Protein AF-F2SAA9-F1 (afdb_monomer_lite)

Radius of gyration: 12.04 Å; chains: 1; bounding box: 26×34×26 Å

Organism: Trichophyton tonsurans (strain CBS 112818) (NCBI:txid647933)

Foldseek 3Di:
DVLQVLLVQQQVPQVSLVVCVVVVVLLVLLCQLPPPPDLVSNLSSLSSLLRSLQQHPVSVVSNVVNDPCVLQPVDDPDDSPPNVSSVSSSVVSNVD

Structure (mmCIF, N/CA/C/O backbone):
data_AF-F2SAA9-F1
#
_entry.id   AF-F2SAA9-F1
#
loop_
_atom_site.group_PDB
_atom_site.id
_atom_site.type_symbol
_atom_site.label_atom_id
_atom_site.label_alt_id
_atom_site.label_comp_id
_atom_site.label_asym_id
_atom_site.label_entity_id
_atom_site.label_seq_id
_atom_site.pdbx_PDB_ins_code
_atom_site.Cartn_x
_atom_site.Cartn_y
_atom_site.Cartn_z
_atom_site.occupancy
_atom_site.B_iso_or_equiv
_atom_site.auth_seq_id
_atom_site.auth_comp_id
_atom_site.auth_asym_id
_atom_site.auth_atom_id
_atom_site.pdbx_PDB_model_num
ATOM 1 N N . MET A 1 1 ? -3.646 14.392 3.367 1.00 50.69 1 MET A N 1
ATOM 2 C CA . MET A 1 1 ? -3.534 14.828 1.948 1.00 50.69 1 MET A CA 1
ATOM 3 C C . MET A 1 1 ? -2.268 14.319 1.244 1.00 50.69 1 MET A C 1
ATOM 5 O O . MET A 1 1 ? -2.337 14.121 0.040 1.00 50.69 1 MET A O 1
ATOM 9 N N . ALA A 1 2 ? -1.165 14.021 1.946 1.00 56.69 2 ALA A N 1
ATOM 10 C CA . ALA A 1 2 ? 0.076 13.514 1.336 1.00 56.69 2 ALA A CA 1
ATOM 11 C C . ALA A 1 2 ? -0.035 12.114 0.683 1.00 56.69 2 ALA A C 1
ATOM 13 O O . ALA A 1 2 ? 0.504 11.906 -0.399 1.00 56.69 2 ALA A O 1
ATOM 14 N N . ALA A 1 3 ? -0.798 11.185 1.276 1.00 54.41 3 ALA A N 1
ATOM 15 C CA . ALA A 1 3 ? -0.951 9.818 0.752 1.00 54.41 3 ALA A CA 1
ATOM 16 C C . ALA A 1 3 ? -1.530 9.760 -0.677 1.00 54.41 3 ALA A C 1
ATOM 18 O O . ALA A 1 3 ? -1.154 8.905 -1.471 1.00 54.41 3 ALA A O 1
ATOM 19 N N . TRP A 1 4 ? -2.408 10.703 -1.035 1.00 51.88 4 TRP A N 1
ATOM 20 C CA . TRP A 1 4 ? -2.986 10.759 -2.380 1.00 51.88 4 TRP A CA 1
ATOM 21 C C . TRP A 1 4 ? -1.973 11.236 -3.428 1.00 51.88 4 TRP A C 1
ATOM 23 O O . TRP A 1 4 ? -1.914 10.662 -4.510 1.00 51.88 4 TRP A O 1
ATOM 33 N N . GLY A 1 5 ? -1.133 12.219 -3.076 1.00 56.84 5 GLY A N 1
ATOM 34 C CA . GLY A 1 5 ? -0.086 12.733 -3.962 1.00 56.84 5 GLY A CA 1
ATOM 35 C C . GLY A 1 5 ? 0.960 11.674 -4.310 1.00 56.84 5 GLY A C 1
ATOM 36 O O . GLY A 1 5 ? 1.357 11.571 -5.469 1.00 56.84 5 GLY A O 1
ATOM 37 N N . VAL A 1 6 ? 1.332 10.836 -3.335 1.00 58.69 6 VAL A N 1
ATOM 38 C CA . VAL A 1 6 ? 2.205 9.677 -3.570 1.00 58.69 6 VAL A CA 1
ATOM 39 C C . VAL A 1 6 ? 1.536 8.713 -4.544 1.00 58.69 6 VAL A C 1
ATOM 41 O O . VAL A 1 6 ? 2.120 8.432 -5.582 1.00 58.69 6 VAL A O 1
ATOM 44 N N . GLY A 1 7 ? 0.289 8.298 -4.281 1.00 57.72 7 GLY A N 1
ATOM 45 C CA . GLY A 1 7 ? -0.451 7.373 -5.149 1.00 57.72 7 GLY A CA 1
ATOM 46 C C . GLY A 1 7 ? -0.540 7.828 -6.612 1.00 57.72 7 GLY A C 1
ATOM 47 O O . GLY A 1 7 ? -0.363 7.015 -7.512 1.00 57.72 7 GLY A O 1
ATOM 48 N N . THR A 1 8 ? -0.735 9.126 -6.869 1.00 58.00 8 THR A N 1
ATOM 49 C CA . THR A 1 8 ? -0.716 9.682 -8.236 1.00 58.00 8 THR A CA 1
ATOM 50 C C . THR A 1 8 ? 0.681 9.794 -8.846 1.00 58.00 8 THR A C 1
ATOM 52 O O . THR A 1 8 ? 0.814 9.690 -10.060 1.00 58.00 8 THR A O 1
ATOM 55 N N . ALA A 1 9 ? 1.722 10.008 -8.038 1.00 56.28 9 ALA A N 1
ATOM 56 C CA . ALA A 1 9 ? 3.095 10.153 -8.524 1.00 56.28 9 ALA A CA 1
ATOM 57 C C . ALA A 1 9 ? 3.760 8.806 -8.870 1.00 56.28 9 ALA A C 1
ATOM 59 O O . ALA A 1 9 ? 4.665 8.771 -9.708 1.00 56.28 9 ALA A O 1
ATOM 60 N N . VAL A 1 10 ? 3.323 7.715 -8.227 1.00 58.09 10 VAL A N 1
ATOM 61 C CA . VAL A 1 10 ? 3.842 6.352 -8.446 1.00 58.09 10 VAL A CA 1
ATOM 62 C C . VAL A 1 10 ? 3.040 5.502 -9.426 1.00 58.09 10 VAL A C 1
ATOM 64 O O . VAL A 1 10 ? 3.560 4.492 -9.896 1.00 58.09 10 VAL A O 1
ATOM 67 N N . GLN A 1 11 ? 1.804 5.879 -9.762 1.00 59.62 11 GLN A N 1
ATOM 68 C CA . GLN A 1 11 ? 0.960 5.066 -10.638 1.00 59.62 11 GLN A CA 1
ATOM 69 C C . GLN A 1 11 ? 1.627 4.868 -12.013 1.00 59.62 11 GLN A C 1
ATOM 71 O O . GLN A 1 11 ? 1.846 5.830 -12.746 1.00 59.62 11 GLN A O 1
ATOM 76 N N . ASN A 1 12 ? 1.952 3.613 -12.349 1.00 62.81 12 ASN A N 1
ATOM 77 C CA . ASN A 1 12 ? 2.651 3.201 -13.576 1.00 62.81 12 ASN A CA 1
ATOM 78 C C . ASN A 1 12 ? 4.049 3.819 -13.780 1.00 62.81 12 ASN A C 1
ATOM 80 O O . ASN A 1 12 ? 4.494 3.974 -14.918 1.00 62.81 12 ASN A O 1
ATOM 84 N N . ASN A 1 13 ? 4.754 4.182 -12.704 1.00 70.12 13 ASN A N 1
ATOM 85 C CA . ASN A 1 13 ? 6.118 4.696 -12.796 1.00 70.12 13 ASN A CA 1
ATOM 86 C C . ASN A 1 13 ? 7.052 3.966 -11.827 1.00 70.12 13 ASN A C 1
ATOM 88 O O . ASN A 1 13 ? 7.203 4.378 -10.676 1.00 70.12 13 ASN A O 1
ATOM 92 N N . GLU A 1 14 ? 7.727 2.931 -12.330 1.00 73.19 14 GLU A N 1
ATOM 93 C CA . GLU A 1 14 ? 8.691 2.122 -11.570 1.00 73.19 14 GLU A CA 1
ATOM 94 C C . GLU A 1 14 ? 9.772 2.973 -10.885 1.00 73.19 14 GLU A C 1
ATOM 96 O O . GLU A 1 14 ? 10.104 2.723 -9.733 1.00 73.19 14 GLU A O 1
ATOM 101 N N . LYS A 1 15 ? 10.267 4.047 -11.521 1.00 74.81 15 LYS A N 1
ATOM 102 C CA . LYS A 1 15 ? 11.279 4.938 -10.913 1.00 74.81 15 LYS A CA 1
ATOM 103 C C . LYS A 1 15 ? 10.727 5.736 -9.736 1.00 74.81 15 LYS A C 1
ATOM 105 O O . LYS A 1 15 ? 11.441 6.028 -8.780 1.00 74.81 15 LYS A O 1
ATOM 110 N N . SER A 1 16 ? 9.463 6.145 -9.813 1.00 71.69 16 SER A N 1
ATOM 111 C CA . SER A 1 16 ? 8.797 6.776 -8.676 1.00 71.69 16 SER A CA 1
ATOM 112 C C . SER A 1 16 ? 8.518 5.750 -7.578 1.00 71.69 16 SER A C 1
ATOM 114 O O . SER A 1 16 ? 8.634 6.093 -6.403 1.00 71.69 16 SER A O 1
ATOM 116 N N . GLN A 1 17 ? 8.133 4.520 -7.941 1.00 72.50 17 GLN A N 1
ATOM 117 C CA . GLN A 1 17 ? 7.862 3.436 -6.991 1.00 72.50 17 GLN A CA 1
ATOM 118 C C . GLN A 1 17 ? 9.137 3.043 -6.238 1.00 72.50 17 GLN A C 1
ATOM 120 O O . GLN A 1 17 ? 9.101 2.918 -5.018 1.00 72.50 17 GLN A O 1
ATOM 125 N N . GLU A 1 18 ? 10.272 2.975 -6.933 1.00 79.75 18 GLU A N 1
ATOM 126 C CA . GLU A 1 18 ? 11.601 2.780 -6.352 1.00 79.75 18 GLU A CA 1
ATOM 127 C C . GLU A 1 18 ? 11.941 3.891 -5.350 1.00 79.75 18 GLU A C 1
ATOM 129 O O . GLU A 1 18 ? 12.255 3.609 -4.199 1.00 79.75 18 GLU A O 1
ATOM 134 N N . LYS A 1 19 ? 11.759 5.167 -5.712 1.00 77.81 19 LYS A N 1
ATOM 135 C CA . LYS A 1 19 ? 11.973 6.279 -4.767 1.00 77.81 19 LYS A CA 1
ATOM 136 C C . LYS A 1 19 ? 11.024 6.248 -3.568 1.00 77.81 19 LYS A C 1
ATOM 138 O O . LYS A 1 19 ? 11.411 6.634 -2.468 1.00 77.81 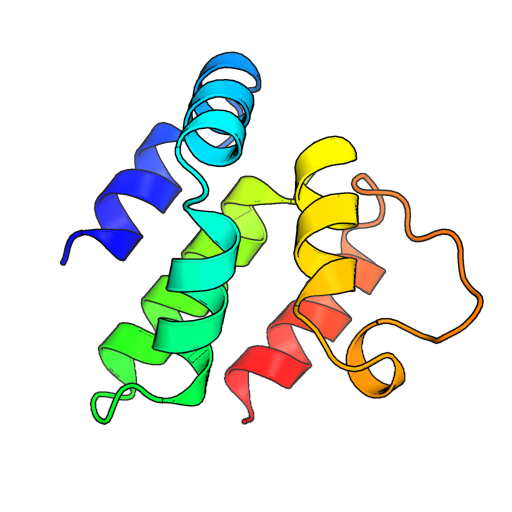19 LYS A O 1
ATOM 143 N N . ALA A 1 20 ? 9.778 5.819 -3.761 1.00 74.69 20 ALA A N 1
ATOM 144 C CA . ALA A 1 20 ? 8.822 5.654 -2.668 1.00 74.69 20 ALA A CA 1
ATOM 145 C C . ALA A 1 20 ? 9.222 4.497 -1.734 1.00 74.69 20 ALA A C 1
ATOM 147 O O . ALA A 1 20 ? 9.031 4.596 -0.519 1.00 74.69 20 ALA A O 1
ATOM 148 N N . LEU A 1 21 ? 9.811 3.437 -2.291 1.00 78.88 21 LEU A N 1
ATOM 149 C CA . LEU A 1 21 ? 10.389 2.321 -1.548 1.00 78.88 21 LEU A CA 1
ATOM 150 C C . LEU A 1 21 ? 11.613 2.769 -0.737 1.00 78.88 21 LEU A C 1
ATOM 152 O O . LEU A 1 21 ? 11.673 2.524 0.468 1.00 78.88 21 LEU A O 1
ATOM 156 N N . GLU A 1 22 ? 12.546 3.493 -1.364 1.00 79.31 22 GLU A N 1
ATOM 157 C CA . GLU A 1 22 ? 13.729 4.075 -0.711 1.00 79.31 22 GLU A CA 1
ATOM 158 C C . GLU A 1 22 ? 13.340 5.021 0.431 1.00 79.31 22 GLU A C 1
ATOM 160 O O . GLU A 1 22 ? 13.928 4.989 1.514 1.00 79.31 22 GLU A O 1
ATOM 165 N N . ALA A 1 23 ? 12.300 5.830 0.217 1.00 78.81 23 ALA A N 1
ATOM 166 C CA . ALA A 1 23 ? 11.758 6.743 1.215 1.00 78.81 23 ALA A CA 1
ATOM 167 C C . ALA A 1 23 ? 10.916 6.045 2.302 1.00 78.81 23 ALA A C 1
ATOM 169 O O . ALA A 1 23 ? 10.360 6.729 3.161 1.00 78.81 23 ALA A O 1
ATOM 170 N N . LYS A 1 24 ? 10.815 4.704 2.286 1.00 78.94 24 LYS A N 1
ATOM 171 C CA . LYS A 1 24 ? 10.046 3.893 3.246 1.00 78.94 24 LYS A CA 1
ATOM 172 C C . LYS A 1 24 ? 8.600 4.372 3.389 1.00 78.94 24 LYS A C 1
ATOM 174 O O . LYS A 1 24 ? 8.053 4.436 4.487 1.00 78.94 24 LYS A O 1
ATOM 179 N N . VAL A 1 25 ? 7.959 4.714 2.274 1.00 81.62 25 VAL A N 1
ATOM 180 C CA . VAL A 1 25 ? 6.587 5.240 2.298 1.00 81.62 25 VAL A CA 1
ATOM 181 C C . VAL A 1 25 ? 5.568 4.142 2.622 1.00 81.62 25 VAL A C 1
ATOM 183 O O . VAL A 1 25 ? 4.535 4.421 3.225 1.00 81.62 25 VAL A O 1
ATOM 186 N N . ILE A 1 26 ? 5.864 2.884 2.283 1.00 83.94 26 ILE A N 1
ATOM 187 C CA . ILE A 1 26 ? 4.974 1.737 2.520 1.00 83.94 26 ILE A CA 1
ATOM 188 C C . ILE A 1 26 ? 4.624 1.527 3.999 1.00 83.94 26 ILE A C 1
ATOM 190 O O . ILE A 1 26 ? 3.426 1.501 4.289 1.00 83.94 26 ILE A O 1
ATOM 194 N N . PRO A 1 27 ? 5.576 1.428 4.949 1.00 84.62 27 PRO A N 1
ATOM 195 C CA . PRO A 1 27 ? 5.228 1.271 6.361 1.00 84.62 27 PRO A CA 1
ATOM 196 C C . PRO A 1 27 ? 4.346 2.406 6.887 1.00 84.62 27 PRO A C 1
ATOM 198 O O . PRO A 1 27 ? 3.413 2.151 7.647 1.00 84.62 27 PRO A O 1
ATOM 201 N N . GLU A 1 28 ? 4.561 3.645 6.434 1.00 86.12 28 GLU A N 1
ATOM 202 C CA . GLU A 1 28 ? 3.711 4.759 6.862 1.00 86.12 28 GLU A CA 1
ATOM 203 C C . GLU A 1 28 ? 2.317 4.734 6.246 1.00 86.12 28 GLU A C 1
ATOM 205 O O . GLU A 1 28 ? 1.340 5.085 6.909 1.00 86.12 28 GLU A O 1
ATOM 210 N N . LEU A 1 29 ? 2.185 4.278 4.999 1.00 85.44 29 LEU A N 1
ATOM 211 C CA . LEU A 1 29 ? 0.875 4.038 4.405 1.00 85.44 29 LEU A CA 1
ATOM 212 C C . LEU A 1 29 ? 0.126 2.917 5.129 1.00 85.44 29 LEU A C 1
ATOM 214 O O . LEU A 1 29 ? -1.072 3.062 5.355 1.00 85.44 29 LEU A O 1
ATOM 218 N N . VAL A 1 30 ? 0.807 1.838 5.530 1.00 85.75 30 VAL A N 1
ATOM 219 C CA . VAL A 1 30 ? 0.204 0.751 6.322 1.00 85.75 30 VAL A CA 1
ATOM 220 C C . VAL A 1 30 ? -0.262 1.270 7.680 1.00 85.75 30 VAL A C 1
ATOM 222 O O . VAL A 1 30 ? -1.389 0.988 8.089 1.00 85.75 30 VAL A O 1
ATOM 225 N N . ARG A 1 31 ? 0.556 2.085 8.355 1.00 85.31 31 ARG A N 1
ATOM 226 C CA . ARG A 1 31 ? 0.181 2.715 9.625 1.00 85.31 31 ARG A CA 1
ATOM 227 C C . ARG A 1 31 ? -1.035 3.626 9.461 1.00 85.31 31 ARG A C 1
ATOM 229 O O . ARG A 1 31 ? -2.012 3.466 10.185 1.00 85.31 31 ARG A O 1
ATOM 236 N N . MET A 1 32 ? -1.033 4.513 8.461 1.00 85.44 32 MET A N 1
ATOM 237 C CA . MET A 1 32 ? -2.185 5.370 8.140 1.00 85.44 32 MET A CA 1
ATOM 238 C C . MET A 1 32 ? -3.432 4.566 7.753 1.00 85.44 32 MET A C 1
ATOM 240 O O . MET A 1 32 ? -4.542 4.970 8.074 1.00 85.44 32 MET A O 1
ATOM 244 N N . ALA A 1 33 ? -3.280 3.431 7.070 1.00 84.88 33 ALA A N 1
ATOM 245 C CA . ALA A 1 33 ? -4.405 2.577 6.707 1.00 84.88 33 ALA A CA 1
ATOM 246 C C . ALA A 1 33 ? -5.073 1.925 7.928 1.00 84.88 33 ALA A C 1
ATOM 248 O O . ALA A 1 33 ? -6.268 1.665 7.864 1.00 84.88 33 ALA A O 1
ATOM 249 N N . ARG A 1 34 ? -4.337 1.688 9.025 1.00 81.94 34 ARG A N 1
ATOM 250 C CA . ARG A 1 34 ? -4.833 0.970 10.214 1.00 81.94 34 ARG A CA 1
ATOM 251 C C . ARG A 1 34 ? -5.170 1.869 11.403 1.00 81.94 34 ARG A C 1
ATOM 253 O O . ARG A 1 34 ? -6.124 1.593 12.118 1.00 81.94 34 ARG A O 1
ATOM 260 N N . GLU A 1 35 ? -4.379 2.908 11.641 1.00 84.25 35 GLU A N 1
ATOM 261 C CA . GLU A 1 35 ? -4.436 3.700 12.879 1.00 84.25 35 GLU A CA 1
ATOM 262 C C . GLU A 1 35 ? -5.125 5.058 12.708 1.00 84.25 35 GLU A C 1
ATOM 264 O O . GLU A 1 35 ? -5.458 5.706 13.700 1.00 84.25 35 GLU A O 1
ATOM 269 N N . ASP A 1 36 ? -5.328 5.527 11.473 1.00 84.56 36 ASP A N 1
ATOM 270 C CA . ASP A 1 36 ? -5.877 6.864 11.244 1.00 84.56 36 ASP A CA 1
ATOM 271 C C . ASP A 1 36 ? -7.369 6.923 11.605 1.00 84.56 36 ASP A C 1
ATOM 273 O O . ASP A 1 36 ? -8.164 6.059 11.221 1.00 84.56 36 ASP A O 1
ATOM 277 N N . SER A 1 37 ? -7.771 7.957 12.341 1.00 83.88 37 SER A N 1
ATOM 278 C CA . SER A 1 37 ? -9.153 8.134 12.789 1.00 83.88 37 SER A CA 1
ATOM 279 C C . SER A 1 37 ? -10.097 8.503 11.641 1.00 83.88 37 SER A C 1
ATOM 281 O O . SER A 1 37 ? -11.276 8.133 11.670 1.00 83.88 37 SER A O 1
ATOM 283 N N . ASP A 1 38 ? -9.596 9.158 10.588 1.00 85.75 38 ASP A N 1
ATOM 284 C CA . ASP A 1 38 ? -10.390 9.535 9.424 1.00 85.75 38 ASP A CA 1
ATOM 285 C C . ASP A 1 38 ? -10.461 8.385 8.411 1.00 85.75 38 ASP A C 1
ATOM 287 O O . ASP A 1 38 ? -9.507 8.036 7.710 1.00 85.75 38 ASP A O 1
ATOM 291 N N . THR A 1 39 ? -11.667 7.841 8.256 1.00 84.00 39 THR A N 1
ATOM 292 C CA . THR A 1 39 ? -11.980 6.789 7.277 1.00 84.00 39 THR A CA 1
ATOM 293 C C . THR A 1 39 ? -11.615 7.192 5.842 1.00 84.00 39 THR A C 1
ATOM 295 O O . THR A 1 39 ? -11.270 6.349 5.011 1.00 84.00 39 THR A O 1
ATOM 298 N N . THR A 1 40 ? -11.662 8.484 5.524 1.00 84.38 40 THR A N 1
ATOM 299 C CA . THR A 1 40 ? -11.250 9.035 4.230 1.00 84.38 40 THR A CA 1
ATOM 300 C C . THR A 1 40 ? -9.743 8.924 4.032 1.00 84.38 40 THR A C 1
ATOM 302 O O . THR A 1 40 ? -9.293 8.599 2.930 1.00 84.38 40 THR A O 1
ATOM 305 N N . VAL A 1 41 ? -8.958 9.184 5.080 1.00 84.19 41 VAL A N 1
ATOM 306 C CA . VAL A 1 41 ? -7.497 9.061 5.044 1.00 84.19 41 VAL A CA 1
ATOM 307 C C . VAL A 1 41 ? -7.102 7.593 4.946 1.00 84.19 41 VAL A C 1
ATOM 309 O O . VAL A 1 41 ? -6.319 7.268 4.052 1.00 84.19 41 VAL A O 1
ATOM 312 N N . ARG A 1 42 ? -7.736 6.703 5.725 1.00 85.75 42 ARG A N 1
ATOM 313 C CA . ARG A 1 42 ? -7.527 5.247 5.622 1.00 85.75 42 ARG A CA 1
ATOM 314 C C . ARG A 1 42 ? -7.745 4.744 4.195 1.00 85.75 42 ARG A C 1
ATOM 316 O O . ARG A 1 42 ? -6.856 4.145 3.599 1.00 85.75 42 ARG A O 1
ATOM 323 N N . ARG A 1 43 ? -8.879 5.089 3.571 1.00 84.75 43 ARG A N 1
ATOM 324 C CA . ARG A 1 43 ? -9.184 4.703 2.176 1.00 84.75 43 ARG A CA 1
ATOM 325 C C . ARG A 1 43 ? -8.156 5.220 1.167 1.00 84.75 43 ARG A C 1
ATOM 327 O O . ARG A 1 43 ? -7.820 4.511 0.221 1.00 84.75 43 ARG A O 1
AT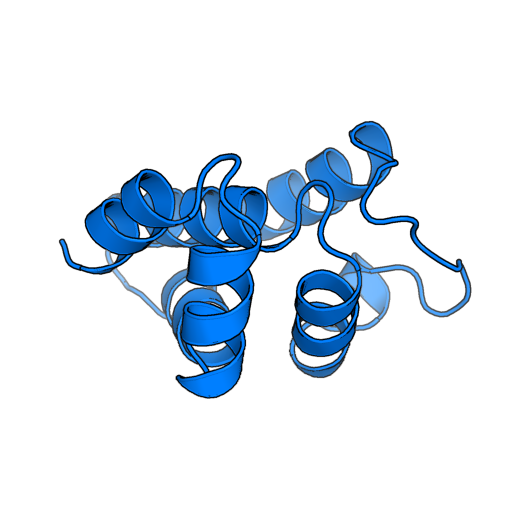OM 334 N N . LYS A 1 44 ? -7.659 6.447 1.349 1.00 84.88 44 LYS A N 1
ATOM 335 C CA . LYS A 1 44 ? -6.620 7.028 0.482 1.00 84.88 44 LYS A CA 1
ATOM 336 C C . LYS A 1 44 ? -5.268 6.345 0.676 1.00 84.88 44 LYS A C 1
ATOM 338 O O . LYS A 1 44 ? -4.573 6.130 -0.311 1.00 84.88 44 LYS A O 1
ATOM 343 N N . ALA A 1 45 ? -4.914 5.994 1.911 1.00 86.44 45 ALA A N 1
ATOM 344 C CA . ALA A 1 45 ? -3.702 5.243 2.212 1.00 86.44 45 ALA A CA 1
ATOM 345 C C . ALA A 1 45 ? -3.750 3.852 1.568 1.00 86.44 45 ALA A C 1
ATOM 347 O O . ALA A 1 45 ? -2.837 3.495 0.833 1.00 86.44 45 ALA A O 1
ATOM 348 N N . VAL A 1 46 ? -4.862 3.129 1.719 1.00 86.94 46 VAL A N 1
ATOM 349 C CA . VAL A 1 46 ? -5.087 1.821 1.080 1.00 86.94 46 VAL A CA 1
ATOM 350 C C . VAL A 1 46 ? -4.969 1.899 -0.450 1.00 86.94 46 VAL A C 1
ATOM 352 O O . VAL A 1 46 ? -4.304 1.072 -1.071 1.00 86.94 46 VAL A O 1
ATOM 355 N N . TYR A 1 47 ? -5.543 2.931 -1.074 1.00 85.31 47 TYR A N 1
ATOM 356 C CA . TYR A 1 47 ? -5.400 3.149 -2.518 1.00 85.31 47 TYR A CA 1
ATOM 357 C C . TYR A 1 47 ? -3.948 3.437 -2.944 1.00 85.31 47 TYR A C 1
ATOM 359 O O . TYR A 1 47 ? -3.486 2.943 -3.977 1.00 85.31 47 TYR A O 1
ATOM 367 N N . ALA A 1 48 ? -3.211 4.215 -2.148 1.00 84.56 48 ALA A N 1
ATOM 368 C CA . ALA A 1 48 ? -1.801 4.494 -2.398 1.00 84.56 48 ALA A CA 1
ATOM 369 C C . ALA A 1 48 ? -0.940 3.228 -2.271 1.00 84.56 48 ALA A C 1
ATOM 371 O O . ALA A 1 48 ? -0.097 3.001 -3.132 1.00 84.56 48 ALA A O 1
ATOM 372 N N . ILE A 1 49 ? -1.209 2.368 -1.279 1.00 86.00 49 ILE A N 1
ATOM 373 C CA . ILE A 1 49 ? -0.558 1.053 -1.146 1.00 86.00 49 ILE A CA 1
ATOM 374 C C . ILE A 1 49 ? -0.779 0.236 -2.417 1.00 86.00 49 ILE A C 1
ATOM 376 O O . ILE A 1 49 ? 0.193 -0.218 -3.012 1.00 86.00 49 ILE A O 1
ATOM 380 N N . SER A 1 50 ? -2.031 0.123 -2.879 1.00 85.62 50 SER A N 1
ATOM 381 C CA . SER A 1 50 ? -2.358 -0.589 -4.123 1.00 85.62 50 SER A CA 1
ATOM 382 C C . SER A 1 50 ? -1.547 -0.061 -5.312 1.00 85.62 50 SER A C 1
ATOM 384 O O . SER A 1 50 ? -0.981 -0.834 -6.076 1.00 85.62 50 SER A O 1
ATOM 386 N N . SER A 1 51 ? -1.413 1.262 -5.433 1.00 83.50 51 SER A N 1
ATOM 387 C CA . SER A 1 51 ? -0.653 1.890 -6.524 1.00 83.50 51 SER A CA 1
ATOM 388 C C . SER A 1 51 ? 0.865 1.677 -6.417 1.00 83.50 51 SER A C 1
ATOM 390 O O . SER A 1 51 ? 1.546 1.649 -7.440 1.00 83.50 51 SER A O 1
ATOM 392 N N . CYS A 1 52 ? 1.407 1.529 -5.206 1.00 82.50 52 CYS A N 1
ATOM 393 C CA . CYS A 1 52 ? 2.830 1.258 -4.991 1.00 82.50 52 CYS A CA 1
ATOM 394 C C . CYS A 1 52 ? 3.209 -0.198 -5.290 1.00 82.50 52 CYS A C 1
ATOM 396 O O . CYS A 1 52 ? 4.318 -0.430 -5.758 1.00 82.50 52 CYS A O 1
ATOM 398 N N . VAL A 1 53 ? 2.324 -1.160 -5.001 1.00 84.75 53 VAL A N 1
ATOM 399 C CA . VAL A 1 53 ? 2.643 -2.598 -5.106 1.00 84.75 53 VAL A CA 1
ATOM 400 C C . VAL A 1 53 ? 2.229 -3.237 -6.429 1.00 84.75 53 VAL A C 1
ATOM 402 O O . VAL A 1 53 ? 2.805 -4.250 -6.813 1.00 84.75 53 VAL A O 1
ATOM 405 N N . ARG A 1 54 ? 1.254 -2.667 -7.150 1.00 84.56 54 ARG A N 1
ATOM 406 C CA . ARG A 1 54 ? 0.846 -3.172 -8.471 1.00 84.56 54 ARG A CA 1
ATOM 407 C C . ARG A 1 54 ? 2.009 -3.093 -9.458 1.00 84.56 54 ARG A C 1
ATOM 409 O O . ARG A 1 54 ? 2.578 -2.021 -9.662 1.00 84.56 54 ARG A O 1
ATOM 416 N N . ASN A 1 55 ? 2.307 -4.226 -10.090 1.00 83.31 55 ASN A N 1
ATOM 417 C CA . ASN A 1 55 ? 3.399 -4.428 -11.045 1.00 83.31 55 ASN A CA 1
ATOM 418 C C . ASN A 1 55 ? 4.803 -4.118 -10.491 1.00 83.31 55 ASN A C 1
ATOM 420 O O . ASN A 1 55 ? 5.736 -3.964 -11.272 1.00 83.31 55 ASN A O 1
ATOM 424 N N . TYR A 1 56 ? 4.979 -4.040 -9.165 1.00 84.00 56 TYR A N 1
ATOM 425 C CA . TYR A 1 56 ? 6.277 -3.761 -8.552 1.00 84.00 56 TYR A CA 1
ATOM 426 C C . TYR A 1 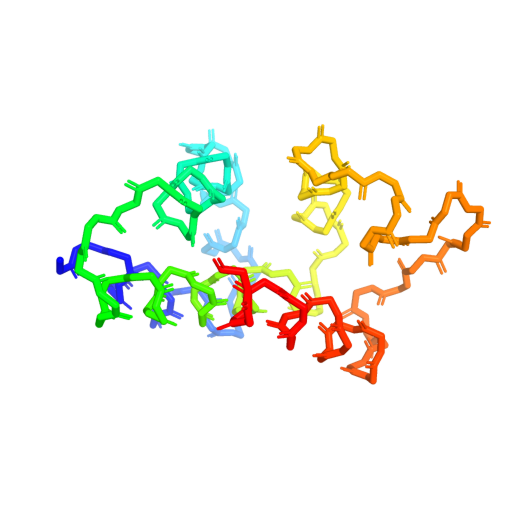56 ? 6.547 -4.678 -7.352 1.00 84.00 56 TYR A C 1
ATOM 428 O O . TYR A 1 56 ? 6.181 -4.398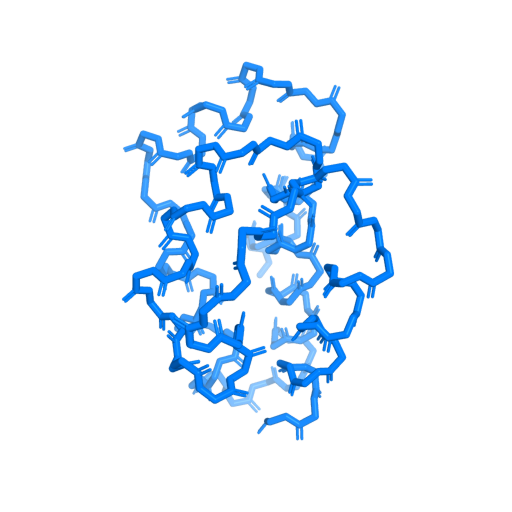 -6.208 1.00 84.00 56 TYR A O 1
ATOM 436 N N . GLN A 1 57 ? 7.221 -5.796 -7.634 1.00 84.62 57 GLN A N 1
ATOM 437 C CA . GLN A 1 57 ? 7.516 -6.852 -6.661 1.00 84.62 57 GLN A CA 1
ATOM 438 C C . GLN A 1 57 ? 8.269 -6.364 -5.409 1.00 84.62 57 GLN A C 1
ATOM 440 O O . GLN A 1 57 ? 7.850 -6.729 -4.314 1.00 84.62 57 GLN A O 1
ATOM 445 N N . PRO A 1 58 ? 9.295 -5.491 -5.502 1.00 86.56 58 PRO A N 1
ATOM 446 C CA . PRO A 1 58 ? 10.023 -5.038 -4.313 1.00 86.56 58 PRO A CA 1
ATOM 447 C C . PRO A 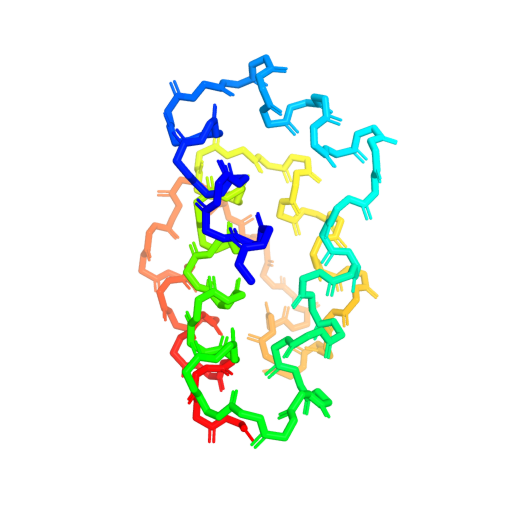1 58 ? 9.140 -4.294 -3.298 1.00 86.56 58 PRO A C 1
ATOM 449 O O . PRO A 1 58 ? 9.307 -4.445 -2.088 1.00 86.56 58 PRO A O 1
ATOM 452 N N . ALA A 1 59 ? 8.163 -3.517 -3.777 1.00 84.19 59 ALA A N 1
ATOM 453 C CA . ALA A 1 59 ? 7.182 -2.862 -2.915 1.00 84.19 59 ALA A CA 1
ATOM 454 C C . ALA A 1 59 ? 6.207 -3.847 -2.282 1.00 84.19 59 ALA A C 1
ATOM 456 O O . ALA A 1 59 ? 5.848 -3.683 -1.115 1.00 84.19 59 ALA A O 1
ATOM 457 N N . LEU A 1 60 ? 5.783 -4.863 -3.033 1.00 84.75 60 LEU A N 1
ATOM 458 C CA . LEU A 1 60 ? 4.945 -5.922 -2.494 1.00 84.75 60 LEU A CA 1
ATOM 459 C C . LEU A 1 60 ? 5.682 -6.700 -1.397 1.00 84.75 60 LEU A C 1
ATOM 461 O O . LEU A 1 60 ? 5.118 -6.916 -0.330 1.00 84.75 60 LEU A O 1
ATOM 465 N N . ASP A 1 61 ? 6.945 -7.055 -1.617 1.00 85.12 61 ASP A N 1
ATOM 466 C CA . ASP A 1 61 ? 7.757 -7.777 -0.636 1.00 85.12 61 ASP A CA 1
ATOM 467 C C . ASP A 1 61 ? 7.940 -6.959 0.649 1.00 85.12 61 ASP A C 1
ATOM 469 O O . ASP A 1 61 ? 7.733 -7.485 1.740 1.00 85.12 61 ASP A O 1
ATOM 473 N N . GLN A 1 62 ? 8.203 -5.651 0.543 1.00 85.38 62 GLN A N 1
ATOM 474 C CA . GLN A 1 62 ? 8.235 -4.779 1.719 1.00 85.38 62 GLN A CA 1
ATOM 475 C C . GLN A 1 62 ? 6.867 -4.706 2.412 1.00 85.38 62 GLN A C 1
ATOM 477 O O . GLN A 1 62 ? 6.791 -4.773 3.635 1.00 85.38 62 GLN A O 1
ATOM 482 N N . LEU A 1 63 ? 5.768 -4.591 1.659 1.00 84.75 63 LEU A N 1
ATOM 483 C CA . LEU A 1 63 ? 4.419 -4.579 2.230 1.00 84.75 63 LEU A CA 1
ATOM 484 C C . LEU A 1 63 ? 4.139 -5.855 3.047 1.00 84.75 63 LEU A C 1
ATOM 486 O O . LEU A 1 63 ? 3.512 -5.768 4.104 1.00 84.75 63 LEU A O 1
ATOM 490 N N . ARG A 1 64 ? 4.636 -7.018 2.603 1.00 83.38 64 ARG A N 1
ATOM 491 C CA . ARG A 1 64 ? 4.503 -8.300 3.319 1.00 83.38 64 ARG A CA 1
ATOM 492 C C . ARG A 1 64 ? 5.173 -8.300 4.685 1.00 83.38 64 ARG A C 1
ATOM 494 O O . ARG A 1 64 ? 4.671 -8.963 5.582 1.00 83.38 64 ARG A O 1
ATOM 501 N N . GLU A 1 65 ? 6.261 -7.557 4.864 1.00 83.19 65 GLU A N 1
ATOM 502 C CA . GLU A 1 65 ? 6.933 -7.451 6.165 1.00 83.19 65 GLU A CA 1
ATOM 503 C C . GLU A 1 65 ? 6.100 -6.674 7.196 1.00 83.19 65 GLU A C 1
ATOM 505 O O . GLU A 1 65 ? 6.234 -6.894 8.400 1.00 83.19 65 GLU A O 1
ATOM 510 N N . TYR A 1 66 ? 5.224 -5.774 6.736 1.00 83.31 66 TYR A N 1
ATOM 511 C CA . TYR A 1 66 ? 4.404 -4.911 7.597 1.00 83.31 66 TYR A CA 1
ATOM 512 C C . TYR A 1 66 ? 2.947 -5.366 7.731 1.00 83.31 66 TYR A C 1
ATOM 514 O O . TYR A 1 66 ? 2.211 -4.845 8.576 1.00 83.31 66 TYR A O 1
ATOM 522 N N . LEU A 1 67 ? 2.514 -6.322 6.911 1.00 79.31 67 LEU A N 1
ATOM 523 C CA . LEU A 1 67 ? 1.183 -6.907 6.980 1.00 79.31 67 LEU A CA 1
ATOM 524 C C . LEU A 1 67 ? 1.213 -8.265 7.690 1.00 79.31 67 LEU A C 1
ATOM 526 O O . LEU A 1 67 ? 2.122 -9.061 7.471 1.00 79.31 67 LEU A O 1
ATOM 530 N N . PRO A 1 68 ? 0.205 -8.576 8.523 1.00 75.38 68 PRO A N 1
ATOM 531 C CA . PRO A 1 68 ? 0.100 -9.896 9.127 1.00 75.38 68 PRO A CA 1
ATOM 532 C C . PRO A 1 68 ? -0.085 -10.972 8.048 1.00 75.38 68 PRO A C 1
ATOM 534 O O . PRO A 1 68 ? -0.841 -10.786 7.092 1.00 75.38 68 PRO A O 1
ATOM 537 N N . ALA A 1 69 ? 0.565 -12.125 8.238 1.00 69.25 69 ALA A N 1
ATOM 538 C CA . ALA A 1 69 ? 0.541 -13.257 7.306 1.00 69.25 69 ALA A CA 1
ATOM 539 C C . ALA A 1 69 ? -0.876 -13.791 7.008 1.00 69.25 69 ALA A C 1
ATOM 541 O O . ALA A 1 69 ? -1.094 -14.415 5.975 1.00 69.25 69 ALA A O 1
ATOM 542 N N . GLU A 1 70 ? -1.846 -13.506 7.880 1.00 68.94 70 GLU A N 1
ATOM 543 C CA . GLU A 1 70 ? -3.268 -13.807 7.674 1.00 68.94 70 GLU A CA 1
ATOM 544 C C . GLU A 1 70 ? -3.878 -13.042 6.490 1.00 68.94 70 GLU A C 1
ATOM 546 O O . GLU A 1 70 ? -4.742 -13.573 5.802 1.00 68.94 70 GLU A O 1
ATOM 551 N N . ILE A 1 71 ? -3.419 -11.811 6.234 1.00 70.56 71 ILE A N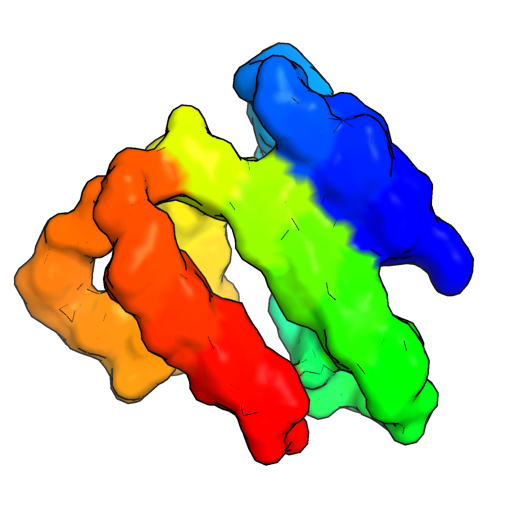 1
ATOM 552 C CA . ILE A 1 71 ? -3.910 -10.974 5.129 1.00 70.56 71 ILE A CA 1
ATOM 553 C C . ILE A 1 71 ? -3.191 -11.328 3.828 1.00 70.56 71 ILE A C 1
ATOM 555 O O . ILE A 1 71 ? -3.784 -11.270 2.755 1.00 70.56 71 ILE A O 1
ATOM 559 N N . VAL A 1 72 ? -1.906 -11.672 3.919 1.00 65.69 72 VAL A N 1
ATOM 560 C CA . VAL A 1 72 ? -1.050 -11.849 2.740 1.00 65.69 72 VAL A CA 1
ATOM 561 C C . VAL A 1 72 ? -0.896 -13.313 2.322 1.00 65.69 72 VAL A C 1
ATOM 563 O O . VAL A 1 72 ? -0.282 -13.591 1.303 1.00 65.69 72 VAL A O 1
ATOM 566 N N . GLY A 1 73 ? -1.453 -14.257 3.082 1.00 61.56 73 GLY A N 1
ATOM 567 C CA . GLY A 1 73 ? -1.240 -15.686 2.870 1.00 61.56 73 GLY A CA 1
ATOM 568 C C . GLY A 1 73 ? 0.194 -16.082 3.233 1.00 61.56 73 GLY A C 1
ATOM 569 O O . GLY A 1 73 ? 1.161 -15.676 2.589 1.00 61.56 73 GLY A O 1
ATOM 570 N N . ALA A 1 74 ? 0.345 -16.892 4.280 1.00 54.41 74 ALA A N 1
ATOM 571 C CA . ALA A 1 74 ? 1.648 -17.240 4.849 1.00 54.41 74 ALA A CA 1
ATOM 572 C C . ALA A 1 74 ? 2.626 -17.927 3.866 1.00 54.41 74 ALA A C 1
ATOM 574 O O . ALA A 1 74 ? 3.827 -17.874 4.105 1.00 54.41 74 ALA A O 1
ATOM 575 N N . ASP A 1 75 ? 2.144 -18.516 2.763 1.00 51.81 75 ASP A N 1
ATOM 576 C CA . ASP A 1 75 ? 2.946 -19.421 1.921 1.00 51.81 75 ASP A CA 1
ATOM 577 C C . ASP A 1 75 ? 2.806 -19.238 0.400 1.00 51.81 75 ASP A C 1
ATOM 579 O O . ASP A 1 75 ? 3.465 -19.939 -0.371 1.00 51.81 75 ASP A O 1
ATOM 583 N N . GLU A 1 76 ? 2.006 -18.286 -0.088 1.00 60.06 76 GLU A N 1
ATOM 584 C CA . GLU A 1 76 ? 1.957 -18.036 -1.531 1.00 60.06 76 GLU A CA 1
ATOM 585 C C . GLU A 1 76 ? 2.991 -16.984 -1.942 1.00 60.06 76 GLU A C 1
ATOM 587 O O . GLU A 1 76 ? 3.074 -15.883 -1.390 1.00 60.06 76 GLU A O 1
ATOM 592 N N . LYS A 1 77 ? 3.800 -17.317 -2.953 1.00 66.94 77 LYS A N 1
ATOM 593 C CA . LYS A 1 77 ? 4.503 -16.310 -3.750 1.00 66.94 77 LYS A CA 1
ATOM 594 C C . LYS A 1 77 ? 3.434 -15.474 -4.446 1.00 66.94 77 LYS A C 1
ATOM 596 O O . LYS A 1 77 ? 2.866 -15.911 -5.443 1.00 66.94 77 LYS A O 1
ATOM 601 N N . ILE A 1 78 ? 3.111 -14.319 -3.878 1.00 74.25 78 ILE A N 1
ATOM 602 C CA . ILE A 1 78 ? 2.231 -13.359 -4.535 1.00 74.25 78 ILE A CA 1
ATOM 603 C C . ILE A 1 78 ? 3.067 -12.630 -5.569 1.00 74.25 78 ILE A C 1
ATOM 605 O O . ILE A 1 78 ? 4.095 -12.037 -5.242 1.00 74.25 78 ILE A O 1
ATOM 609 N N . ASP A 1 79 ? 2.619 -12.712 -6.810 1.00 80.56 79 ASP A N 1
ATOM 610 C CA . ASP A 1 79 ? 3.172 -11.941 -7.906 1.00 80.56 79 ASP A CA 1
ATOM 611 C C . ASP A 1 79 ? 2.549 -10.541 -7.875 1.00 80.56 79 ASP A C 1
ATOM 613 O O . ASP A 1 79 ? 1.331 -10.395 -7.766 1.00 80.56 79 ASP A O 1
ATOM 617 N N . ALA A 1 80 ? 3.369 -9.499 -7.965 1.00 81.38 80 ALA A N 1
ATOM 618 C CA . ALA A 1 80 ? 2.890 -8.126 -8.065 1.00 81.38 80 ALA A CA 1
ATOM 619 C C . ALA A 1 80 ? 2.081 -7.851 -9.351 1.00 81.38 80 ALA A C 1
ATOM 621 O O . ALA A 1 80 ? 1.403 -6.825 -9.445 1.00 81.38 80 ALA A O 1
ATOM 622 N N . GLY A 1 81 ? 2.142 -8.743 -10.341 1.00 81.12 81 GLY A N 1
ATOM 623 C CA . GLY A 1 81 ? 1.279 -8.770 -11.520 1.00 81.12 81 GLY A CA 1
ATOM 624 C C . GLY A 1 81 ? -0.074 -9.460 -11.298 1.00 81.12 81 GLY A C 1
ATOM 625 O O . GLY A 1 81 ? -0.974 -9.298 -12.123 1.00 81.12 81 GLY A O 1
ATOM 626 N N . ASP A 1 82 ? -0.262 -10.187 -10.192 1.00 84.94 82 ASP A N 1
ATOM 627 C CA . ASP A 1 82 ? -1.529 -10.836 -9.842 1.00 84.94 82 ASP A CA 1
ATOM 628 C C . ASP A 1 82 ? -2.490 -9.815 -9.214 1.00 84.94 82 ASP A C 1
ATOM 630 O O . ASP A 1 82 ? -2.533 -9.588 -8.000 1.00 84.94 82 ASP A O 1
ATOM 634 N N . MET A 1 83 ? -3.249 -9.145 -10.082 1.00 81.12 83 MET A N 1
ATOM 635 C CA . MET A 1 83 ? -4.186 -8.098 -9.677 1.00 81.12 83 MET A CA 1
ATOM 636 C C . MET A 1 83 ? -5.302 -8.630 -8.770 1.00 81.12 83 MET A C 1
ATOM 638 O O . MET A 1 83 ? -5.736 -7.891 -7.887 1.00 81.12 83 MET A O 1
ATOM 642 N N . ASP A 1 84 ? -5.722 -9.889 -8.931 1.00 84.88 84 ASP A N 1
ATOM 643 C CA . ASP A 1 84 ? -6.782 -10.493 -8.117 1.00 84.88 84 ASP A CA 1
ATOM 644 C C . ASP A 1 84 ? -6.311 -10.680 -6.669 1.00 84.88 84 ASP A C 1
ATOM 646 O O . ASP A 1 84 ? -7.016 -10.311 -5.723 1.00 84.88 84 ASP A O 1
ATOM 650 N N . LYS A 1 85 ? -5.080 -11.175 -6.475 1.00 82.81 85 LYS A N 1
ATOM 651 C CA . LYS A 1 85 ? -4.486 -11.297 -5.133 1.00 82.81 85 LYS A CA 1
ATOM 652 C C . LYS A 1 85 ? -4.222 -9.947 -4.488 1.00 82.81 85 LYS A C 1
ATOM 654 O O . LYS A 1 85 ? -4.501 -9.773 -3.299 1.00 82.81 85 LYS A O 1
ATOM 659 N N . ILE A 1 86 ? -3.715 -8.980 -5.253 1.00 84.19 86 ILE A N 1
ATOM 660 C CA . ILE A 1 86 ? -3.533 -7.618 -4.744 1.00 84.19 86 ILE A CA 1
ATOM 661 C C . ILE A 1 86 ? -4.882 -7.047 -4.308 1.00 84.19 86 ILE A C 1
ATOM 663 O O . ILE A 1 86 ? -4.985 -6.513 -3.205 1.00 84.19 86 ILE A O 1
ATOM 667 N N . ASP A 1 87 ? -5.931 -7.184 -5.117 1.00 85.06 87 ASP A N 1
ATOM 668 C CA . ASP A 1 87 ? -7.245 -6.647 -4.774 1.00 85.06 87 ASP A CA 1
ATOM 669 C C . ASP A 1 87 ? -7.872 -7.331 -3.557 1.00 85.06 87 ASP A C 1
ATOM 671 O O . ASP A 1 87 ? -8.501 -6.642 -2.749 1.00 85.06 87 ASP A O 1
ATOM 675 N N . ALA A 1 88 ? -7.616 -8.622 -3.333 1.00 85.19 88 ALA A N 1
ATOM 676 C CA . ALA A 1 88 ? -8.001 -9.304 -2.097 1.00 85.19 88 ALA A CA 1
ATOM 677 C C . ALA A 1 88 ? -7.319 -8.689 -0.855 1.00 85.19 88 ALA A C 1
ATOM 679 O O . ALA A 1 88 ? -7.997 -8.333 0.112 1.00 85.19 88 ALA A O 1
ATOM 680 N N . ILE A 1 89 ? -5.997 -8.477 -0.896 1.00 83.12 89 ILE A N 1
ATOM 681 C CA . ILE A 1 89 ? -5.227 -7.850 0.199 1.00 83.12 89 ILE A CA 1
ATOM 682 C C . ILE A 1 89 ? -5.743 -6.434 0.488 1.00 83.12 89 ILE A C 1
ATOM 684 O O . ILE A 1 89 ? -5.969 -6.046 1.638 1.00 83.12 89 ILE A O 1
ATOM 688 N N . ILE A 1 90 ? -5.952 -5.649 -0.568 1.00 85.19 90 ILE A N 1
ATOM 689 C CA . ILE A 1 90 ? -6.422 -4.265 -0.482 1.00 85.19 90 ILE A CA 1
ATOM 690 C C . ILE A 1 90 ? -7.863 -4.205 0.043 1.00 85.19 90 ILE A C 1
ATOM 692 O O . ILE A 1 90 ? -8.190 -3.313 0.830 1.00 85.19 90 ILE A O 1
ATOM 696 N N . ALA A 1 91 ? -8.722 -5.155 -0.334 1.00 85.00 91 ALA A N 1
ATOM 697 C CA . ALA A 1 91 ? -10.077 -5.264 0.195 1.00 85.00 91 ALA A CA 1
ATOM 698 C C . ALA A 1 91 ? -10.077 -5.553 1.703 1.00 85.00 91 ALA A C 1
ATOM 700 O O . ALA A 1 91 ? -10.807 -4.880 2.434 1.00 85.00 91 ALA A O 1
ATOM 701 N N . HIS A 1 92 ? -9.216 -6.459 2.177 1.00 83.00 92 HIS A N 1
ATOM 702 C CA . HIS A 1 92 ? -9.035 -6.714 3.609 1.00 83.00 92 HIS A CA 1
ATOM 703 C C . HIS A 1 92 ? -8.592 -5.455 4.360 1.00 83.00 92 HIS A C 1
ATOM 705 O O . HIS A 1 92 ? -9.193 -5.092 5.370 1.00 83.00 92 HIS A O 1
ATOM 711 N N . LEU A 1 93 ? -7.603 -4.730 3.830 1.00 79.69 93 LEU A N 1
ATOM 712 C CA . LEU A 1 93 ? -7.127 -3.482 4.434 1.00 79.69 93 LEU A CA 1
ATOM 713 C C . LEU A 1 93 ? -8.168 -2.363 4.445 1.00 79.69 93 LEU A C 1
ATOM 715 O O . LEU A 1 93 ? -8.123 -1.487 5.301 1.00 79.69 93 LEU A O 1
ATOM 719 N N . LYS A 1 94 ? -9.106 -2.369 3.498 1.00 78.12 94 LYS A N 1
ATOM 720 C CA . LYS A 1 94 ? -10.194 -1.389 3.432 1.00 78.12 94 LYS A CA 1
ATOM 721 C C . LYS A 1 94 ? -11.320 -1.681 4.431 1.00 78.12 94 LYS A C 1
ATOM 723 O O . LYS A 1 94 ? -12.102 -0.774 4.720 1.00 78.12 94 LYS A O 1
ATOM 728 N N . GLN A 1 95 ? -11.449 -2.934 4.868 1.00 70.56 95 GLN A N 1
ATOM 729 C CA . GLN A 1 95 ? -12.478 -3.394 5.805 1.00 70.56 95 GLN A CA 1
ATOM 730 C C . GLN A 1 95 ? -12.031 -3.344 7.274 1.00 70.56 95 GLN A C 1
ATOM 732 O O . GLN A 1 95 ? -12.901 -3.366 8.145 1.00 70.56 95 GLN A O 1
ATOM 737 N N . ALA A 1 96 ? -10.720 -3.274 7.529 1.00 58.06 96 ALA A N 1
ATOM 738 C CA . ALA A 1 96 ? -10.128 -3.054 8.850 1.00 58.06 96 ALA A CA 1
ATOM 739 C C . ALA A 1 96 ? -10.305 -1.601 9.335 1.00 58.06 96 ALA A C 1
ATOM 741 O O . ALA A 1 96 ? -10.462 -1.428 10.563 1.00 58.06 96 ALA A O 1
#

InterPro domains:
  IPR011989 Armadillo-like helical [G3DSA:1.25.10.10] (1-93)
  IPR016024 Armadillo-type fold [SSF48371] (2-66)
  IPR050693 SIL1/FES1/HPBP1 [PTHR19316] (1-64)

Secondary structure (DSSP, 8-state):
-HHHHHHHHHTT-HHHHHHHHHTTHHHHHHHHHHH-S-HHHHHHHHHHHHHHHTT-HHHHHHHHHHS-HHHH-SS----TT-HHHHHHHHHHHHH-

Sequence (96 aa):
MAAWGVGTAVQNNEKSQEKALEAKVIPELVRMAREDSDTTVRRKAVYAISSCVRNYQPALDQLREYLPAEIVGADEKIDAGDMDKIDAIIAHLKQA

pLDDT: mean 77.07, std 10.58, range [50.69, 86.94]